Protein AF-A0A382JWU8-F1 (afdb_monomer_lite)

pLDDT: mean 76.87, std 14.62, range [47.72, 96.31]

Sequence (114 aa):
MNLMTRSVLLIAMMATCFAAPTTVRAQMWGESLNEAPLTPIPEGMTFEEYRDMNRRLSVGLALRIVPVPGIMHYYAGEPKTARRLWRRSLIGVAAIVAGAVMSDSDDNDFPKSD

Structure (mmCIF, N/CA/C/O backbone):
data_AF-A0A382JWU8-F1
#
_entry.id   AF-A0A382JWU8-F1
#
loop_
_atom_site.group_PDB
_atom_site.id
_atom_site.type_symbol
_atom_site.label_atom_id
_atom_site.label_alt_id
_atom_site.label_comp_id
_atom_site.label_asym_id
_atom_site.label_entity_id
_atom_site.label_seq_id
_atom_site.pdbx_PDB_ins_code
_atom_site.Cartn_x
_atom_site.Cartn_y
_atom_site.Cartn_z
_atom_site.occupancy
_atom_site.B_iso_or_equiv
_atom_site.auth_seq_id
_atom_site.auth_comp_id
_atom_site.auth_asym_id
_atom_site.auth_atom_id
_atom_site.pdbx_PDB_model_num
ATOM 1 N N . MET A 1 1 ? -12.558 12.914 -39.321 1.00 60.97 1 MET A N 1
ATOM 2 C CA . MET A 1 1 ? -12.232 13.668 -38.089 1.00 60.97 1 MET A CA 1
ATOM 3 C C . MET A 1 1 ? -10.715 13.746 -37.982 1.00 60.97 1 MET A C 1
ATOM 5 O O . MET A 1 1 ? -10.078 12.698 -37.985 1.00 60.97 1 MET A O 1
ATOM 9 N N . ASN A 1 2 ? -10.142 14.950 -38.012 1.00 82.31 2 ASN A N 1
ATOM 10 C CA . ASN A 1 2 ? -8.694 15.154 -38.146 1.00 82.31 2 ASN A CA 1
ATOM 11 C C . ASN A 1 2 ? -7.951 14.819 -36.842 1.00 82.31 2 ASN A C 1
ATOM 13 O O . ASN A 1 2 ? -8.544 14.809 -35.766 1.00 82.31 2 ASN A O 1
ATOM 17 N N . LEU A 1 3 ? -6.647 14.536 -36.931 1.00 78.56 3 LEU A N 1
ATOM 18 C CA . LEU A 1 3 ? -5.840 14.079 -35.791 1.00 78.56 3 LEU A CA 1
ATOM 19 C C . LEU A 1 3 ? -5.959 15.017 -34.577 1.00 78.56 3 LEU A C 1
ATOM 21 O O . LEU A 1 3 ? -6.174 14.557 -33.462 1.00 78.56 3 LEU A O 1
ATOM 25 N N . MET A 1 4 ? -5.953 16.330 -34.816 1.00 78.06 4 MET A N 1
ATOM 26 C CA . MET A 1 4 ? -6.127 17.346 -33.773 1.00 78.06 4 MET A CA 1
ATOM 27 C C . MET A 1 4 ? -7.491 17.274 -33.078 1.00 78.06 4 MET A C 1
ATOM 29 O O . MET A 1 4 ? -7.553 17.388 -31.858 1.00 78.06 4 MET A O 1
ATOM 33 N N . THR A 1 5 ? -8.584 17.030 -33.807 1.00 82.44 5 THR A N 1
ATOM 34 C CA . THR A 1 5 ? -9.913 16.935 -33.184 1.00 82.44 5 THR A CA 1
ATOM 35 C C . THR A 1 5 ? -10.084 15.648 -32.382 1.00 82.44 5 THR A C 1
ATOM 37 O O . THR A 1 5 ? -10.776 15.660 -31.370 1.00 82.44 5 THR A O 1
ATOM 40 N N . ARG A 1 6 ? -9.388 14.561 -32.747 1.00 78.94 6 ARG A N 1
ATOM 41 C CA . ARG A 1 6 ? -9.330 13.329 -31.937 1.00 78.94 6 ARG A CA 1
ATOM 42 C C . ARG A 1 6 ? -8.537 13.539 -30.645 1.00 78.94 6 ARG A C 1
ATOM 44 O O . ARG A 1 6 ? -8.986 13.098 -29.593 1.00 78.94 6 ARG A O 1
ATOM 51 N N . SER A 1 7 ? -7.408 14.248 -30.709 1.00 80.06 7 SER A N 1
ATOM 52 C CA . SER A 1 7 ? -6.586 14.561 -29.533 1.00 80.06 7 SER A CA 1
ATOM 53 C C . SER A 1 7 ? -7.313 15.472 -28.547 1.00 80.06 7 SER A C 1
ATOM 55 O O . SER A 1 7 ? -7.310 15.201 -27.352 1.00 80.06 7 SER A O 1
ATOM 57 N N . VAL A 1 8 ? -8.000 16.509 -29.036 1.00 85.56 8 VAL A N 1
ATOM 58 C CA . VAL A 1 8 ? -8.794 17.411 -28.186 1.00 85.56 8 VAL A CA 1
ATOM 59 C C . VAL A 1 8 ? -9.945 16.663 -27.512 1.00 85.56 8 VAL A C 1
ATOM 61 O O . VAL A 1 8 ? -10.180 16.853 -26.323 1.00 85.56 8 VAL A O 1
ATOM 64 N N . LEU A 1 9 ? -10.618 15.762 -28.233 1.00 83.81 9 LEU A N 1
ATOM 65 C CA . LEU A 1 9 ? -11.704 14.959 -27.671 1.00 83.81 9 LEU A CA 1
ATOM 66 C C . LEU A 1 9 ? -11.200 13.961 -26.613 1.00 83.81 9 LEU A C 1
ATOM 68 O O . LEU A 1 9 ? -11.835 13.804 -25.576 1.00 83.81 9 LEU A O 1
ATOM 72 N N . LEU A 1 10 ? -10.038 13.337 -26.837 1.00 82.94 10 LEU A N 1
ATOM 73 C CA . LEU A 1 10 ? -9.389 12.452 -25.861 1.00 82.94 10 LEU A CA 1
ATOM 74 C C . LEU A 1 10 ? -8.957 13.201 -24.599 1.00 82.94 10 LEU A C 1
ATOM 76 O O . LEU A 1 10 ? -9.182 12.714 -23.494 1.00 82.94 10 LEU A O 1
ATOM 80 N N . ILE A 1 11 ? -8.379 14.394 -24.749 1.00 84.00 11 ILE A N 1
ATOM 81 C CA . ILE A 1 11 ? -7.977 15.237 -23.616 1.00 84.00 11 ILE A CA 1
ATOM 82 C C . ILE A 1 11 ? -9.211 15.699 -22.834 1.00 84.00 11 ILE A C 1
ATOM 84 O O . ILE A 1 11 ? -9.219 15.613 -21.607 1.00 84.00 11 ILE A O 1
ATOM 88 N N . ALA A 1 12 ? -10.276 16.120 -23.523 1.00 81.94 12 ALA A N 1
ATOM 89 C CA . ALA A 1 12 ? -11.535 16.507 -22.891 1.00 81.94 12 ALA A CA 1
ATOM 90 C C . ALA A 1 12 ? -12.181 15.331 -22.137 1.00 81.94 12 ALA A C 1
ATOM 92 O O . ALA A 1 12 ? -12.597 15.489 -20.991 1.00 81.94 12 ALA A O 1
ATOM 93 N N . MET A 1 13 ? -12.187 14.135 -22.731 1.00 78.38 13 MET A N 1
ATOM 94 C CA . MET A 1 13 ? -12.699 12.917 -22.098 1.00 78.38 13 MET A CA 1
ATOM 95 C C . MET A 1 13 ? -11.867 12.522 -20.862 1.00 78.38 13 MET A C 1
ATOM 97 O O . MET A 1 13 ? -12.423 12.214 -19.807 1.00 78.38 13 MET A O 1
ATOM 101 N N . MET A 1 14 ? -10.536 12.611 -20.940 1.00 75.62 14 MET A N 1
ATOM 102 C CA . MET A 1 14 ? -9.640 12.356 -19.805 1.00 75.62 14 MET A CA 1
ATOM 103 C C . MET A 1 14 ? -9.850 13.373 -18.668 1.00 75.62 14 MET A C 1
ATOM 105 O O . MET A 1 14 ? -9.882 12.997 -17.496 1.00 75.62 14 MET A O 1
ATOM 109 N N . ALA A 1 15 ? -10.053 14.652 -19.002 1.00 77.88 15 ALA A N 1
ATOM 110 C CA . ALA A 1 15 ? -10.321 15.710 -18.030 1.00 77.88 15 ALA A CA 1
ATOM 111 C C . ALA A 1 15 ? -11.662 15.500 -17.304 1.00 77.88 15 ALA A C 1
ATOM 113 O O . ALA A 1 15 ? -11.736 15.675 -16.087 1.00 77.88 15 ALA A O 1
ATOM 114 N N . THR A 1 16 ? -12.702 15.037 -18.011 1.00 67.62 16 THR A N 1
ATOM 115 C CA . THR A 1 16 ? -13.994 14.706 -17.384 1.00 67.62 16 THR A CA 1
ATOM 116 C C . THR A 1 16 ? -13.908 13.529 -16.410 1.00 67.62 16 THR A C 1
ATOM 118 O O . THR A 1 16 ? -14.582 13.546 -15.382 1.00 67.62 16 THR A O 1
ATOM 121 N N . CYS A 1 17 ? -13.024 12.555 -16.652 1.00 63.31 17 CYS A N 1
ATOM 122 C CA . CYS A 1 17 ? -12.770 11.461 -15.706 1.00 63.31 17 CYS A CA 1
ATOM 123 C C . CYS A 1 17 ? -12.088 11.936 -14.411 1.00 63.31 17 CYS A C 1
ATOM 125 O O . CYS A 1 17 ? -12.298 11.340 -13.354 1.00 63.31 17 CYS A O 1
ATOM 127 N N . PHE A 1 18 ? -11.286 13.003 -14.475 1.00 62.12 18 PHE A N 1
ATOM 128 C CA . PHE A 1 18 ? -10.610 13.578 -13.307 1.00 62.12 18 PHE A CA 1
ATOM 129 C C . PHE A 1 18 ? -11.503 14.534 -12.503 1.00 62.12 18 PHE A C 1
ATOM 131 O O . PHE A 1 18 ? -11.350 14.629 -11.288 1.00 62.12 18 PHE A O 1
ATOM 138 N N . ALA A 1 19 ? -12.442 15.214 -13.168 1.00 65.56 19 ALA A N 1
ATOM 139 C CA . ALA A 1 19 ? -13.357 16.185 -12.561 1.00 65.56 19 ALA A CA 1
ATOM 140 C C . ALA A 1 19 ? -14.661 15.573 -12.010 1.00 65.56 19 ALA A C 1
ATOM 142 O O . ALA A 1 19 ? -15.473 16.289 -11.424 1.00 65.56 19 ALA A O 1
ATOM 143 N N . ALA A 1 20 ? -14.886 14.266 -12.191 1.00 58.88 20 ALA A N 1
ATOM 144 C CA . ALA A 1 20 ? -16.065 13.598 -11.652 1.00 58.88 20 ALA A CA 1
ATOM 145 C C . ALA A 1 20 ? -16.085 13.682 -10.108 1.00 58.88 20 ALA A C 1
ATOM 147 O O . ALA A 1 20 ? -15.082 13.340 -9.467 1.00 58.88 20 ALA A O 1
ATOM 148 N N . PRO A 1 21 ? -17.207 14.104 -9.491 1.00 60.19 21 PRO A N 1
ATOM 149 C CA . PRO A 1 21 ? -17.310 14.231 -8.044 1.00 60.19 21 PRO A CA 1
ATOM 150 C C . PRO A 1 21 ? -17.044 12.887 -7.356 1.00 60.19 21 PRO A C 1
ATOM 152 O O . PRO A 1 21 ? -17.468 11.821 -7.815 1.00 60.19 21 PRO A O 1
ATOM 155 N N . THR A 1 22 ? -16.326 12.946 -6.235 1.00 55.72 22 THR A N 1
ATOM 156 C CA . THR A 1 22 ? -15.860 11.788 -5.452 1.00 55.72 22 THR A CA 1
ATOM 157 C C . THR A 1 22 ? -16.985 10.829 -5.059 1.00 55.72 22 THR A C 1
ATOM 159 O O . THR A 1 22 ? -16.752 9.627 -4.961 1.00 55.72 22 THR A O 1
ATOM 162 N N . THR A 1 23 ? -18.212 11.330 -4.915 1.00 53.69 23 THR A N 1
ATOM 163 C CA . THR A 1 23 ? -19.419 10.560 -4.580 1.00 53.69 23 THR A CA 1
ATOM 164 C C . THR A 1 23 ? -19.841 9.581 -5.682 1.00 53.69 23 THR A C 1
ATOM 166 O O . THR A 1 23 ? -20.187 8.440 -5.388 1.00 53.69 23 THR A O 1
ATOM 169 N N . VAL A 1 24 ? -19.718 9.958 -6.960 1.00 51.97 24 VAL A N 1
ATOM 170 C CA . VAL A 1 24 ? -20.040 9.074 -8.100 1.00 51.97 24 VAL A CA 1
ATOM 171 C C . VAL A 1 24 ? -18.962 7.998 -8.277 1.00 51.97 24 VAL A C 1
ATOM 173 O O . VAL A 1 24 ? -19.269 6.850 -8.597 1.00 51.97 24 VAL A O 1
ATOM 176 N N . ARG A 1 25 ? -17.697 8.329 -7.973 1.00 48.84 25 ARG A N 1
ATOM 177 C CA . ARG A 1 25 ? -16.603 7.345 -7.900 1.00 48.84 25 ARG A CA 1
ATOM 178 C C . ARG A 1 25 ? -16.761 6.390 -6.716 1.00 48.84 25 ARG A C 1
ATOM 180 O O . ARG A 1 25 ? -16.342 5.251 -6.837 1.00 48.84 25 ARG A O 1
ATOM 187 N N . ALA A 1 26 ? -17.363 6.814 -5.607 1.00 50.22 26 ALA A N 1
ATOM 188 C CA . ALA A 1 26 ? -17.625 5.947 -4.458 1.00 50.22 26 ALA A CA 1
ATOM 189 C C . ALA A 1 26 ? -18.781 4.960 -4.713 1.00 50.22 26 ALA A C 1
ATOM 191 O O . ALA A 1 26 ? -18.706 3.815 -4.283 1.00 50.22 26 ALA A O 1
ATOM 192 N N . GLN A 1 27 ? -19.815 5.357 -5.467 1.00 48.88 27 GLN A N 1
ATOM 193 C CA . GLN A 1 27 ? -20.959 4.488 -5.789 1.00 48.88 27 GLN A CA 1
ATOM 194 C C . GLN A 1 27 ? -20.676 3.422 -6.861 1.00 48.88 27 GLN A C 1
ATOM 196 O O . GLN A 1 27 ? -21.349 2.395 -6.881 1.00 48.88 27 GLN A O 1
ATOM 201 N N . MET A 1 28 ? -19.696 3.629 -7.749 1.00 47.72 28 MET A N 1
ATOM 202 C CA . MET A 1 28 ? -19.349 2.649 -8.793 1.00 47.72 28 MET A CA 1
ATOM 203 C C . MET A 1 28 ? -18.564 1.429 -8.282 1.00 47.72 28 MET A C 1
ATOM 205 O O . MET A 1 28 ? -18.494 0.413 -8.972 1.00 47.72 28 MET A O 1
ATOM 209 N N . TRP A 1 29 ? -17.973 1.518 -7.091 1.00 49.81 29 TRP A N 1
ATOM 210 C CA . TRP A 1 29 ? -17.162 0.469 -6.477 1.00 49.81 29 TRP A CA 1
ATOM 211 C C . TRP A 1 29 ? -17.900 0.043 -5.218 1.00 49.81 29 TRP A C 1
ATOM 213 O O . TRP A 1 29 ? -17.676 0.594 -4.147 1.00 49.81 29 TRP A O 1
ATOM 223 N N . GLY A 1 30 ? -18.869 -0.854 -5.397 1.00 48.75 30 GLY A N 1
ATOM 224 C CA . GLY A 1 30 ? -19.821 -1.279 -4.378 1.00 48.75 30 GLY A CA 1
ATOM 225 C C . GLY A 1 30 ? -19.185 -1.894 -3.136 1.00 48.75 30 GLY A C 1
ATOM 226 O O . GLY A 1 30 ? -19.261 -3.097 -2.930 1.00 48.75 30 GLY A O 1
ATOM 227 N N . GLU A 1 31 ? -18.667 -1.065 -2.241 1.00 54.56 31 GLU A N 1
ATOM 228 C CA . GLU A 1 31 ? -18.646 -1.393 -0.827 1.00 54.56 31 GLU A CA 1
ATOM 229 C C . GLU A 1 31 ? -19.965 -0.862 -0.251 1.00 54.56 31 GLU A C 1
ATOM 231 O O . GLU A 1 31 ? -20.007 0.166 0.416 1.00 54.56 31 GLU A O 1
ATOM 236 N N . SER A 1 32 ? -21.085 -1.553 -0.506 1.00 50.62 32 SER A N 1
ATOM 237 C CA . SER A 1 32 ? -22.373 -1.245 0.150 1.00 50.62 32 SER A CA 1
ATOM 238 C C . SER A 1 32 ? -22.321 -1.409 1.683 1.00 50.62 32 SER A C 1
ATOM 240 O O . SER A 1 32 ? -23.330 -1.252 2.362 1.00 50.62 32 SER A O 1
ATOM 242 N N . LEU A 1 33 ? -21.148 -1.753 2.220 1.00 52.19 33 LEU A N 1
ATOM 243 C CA . LEU A 1 33 ? -20.789 -1.838 3.631 1.00 52.19 33 LEU A CA 1
ATOM 244 C C . LEU A 1 33 ? -20.114 -0.568 4.146 1.00 52.19 33 LEU A C 1
ATOM 246 O O . LEU A 1 33 ? -19.510 -0.575 5.216 1.00 52.19 33 LEU A O 1
ATOM 250 N N . ASN A 1 34 ? -20.164 0.517 3.381 1.00 52.19 34 ASN A N 1
ATOM 251 C CA . ASN A 1 34 ? -19.370 1.667 3.700 1.00 52.19 34 ASN A CA 1
ATOM 252 C C . ASN A 1 34 ? -20.153 2.977 3.628 1.00 52.19 34 ASN A C 1
ATOM 254 O O . ASN A 1 34 ? -20.298 3.551 2.555 1.00 52.19 34 ASN A O 1
ATOM 258 N N . GLU A 1 35 ? -20.633 3.423 4.791 1.00 54.00 35 GLU A N 1
ATOM 259 C CA . GLU A 1 35 ? -20.240 4.663 5.493 1.00 54.00 35 GLU A CA 1
ATOM 260 C C . GLU A 1 35 ? -21.161 4.828 6.720 1.00 54.00 35 GLU A C 1
ATOM 262 O O . GLU A 1 35 ? -22.179 5.505 6.645 1.00 54.00 35 GLU A O 1
ATOM 267 N N . ALA A 1 36 ? -20.825 4.194 7.851 1.00 48.31 36 ALA A N 1
ATOM 268 C CA . ALA A 1 36 ? -21.179 4.687 9.189 1.00 48.31 36 ALA A CA 1
ATOM 269 C C . ALA A 1 36 ? -20.426 3.892 10.273 1.00 48.31 36 ALA A C 1
ATOM 271 O O . ALA A 1 36 ? -20.772 2.739 10.530 1.00 48.31 36 ALA A O 1
ATOM 272 N N . PRO A 1 37 ? -19.449 4.483 10.982 1.00 60.59 37 PRO A N 1
ATOM 273 C CA . PRO A 1 37 ? -19.155 4.034 12.330 1.00 60.59 37 PRO A CA 1
ATOM 274 C C . PRO A 1 37 ? -20.252 4.598 13.242 1.00 60.59 37 PRO A C 1
ATOM 276 O O . PRO A 1 37 ? -20.213 5.770 13.602 1.00 60.59 37 PRO A O 1
ATOM 279 N N . LEU A 1 38 ? -21.257 3.792 13.589 1.00 52.47 38 LEU A N 1
ATOM 280 C CA . LEU A 1 38 ? -22.230 4.147 14.637 1.00 52.47 38 LEU A CA 1
ATOM 281 C C . LEU A 1 38 ? -22.460 3.032 15.659 1.00 52.47 38 LEU A C 1
ATOM 283 O O . LEU A 1 38 ? -23.243 3.220 16.587 1.00 52.47 38 LEU A O 1
ATOM 287 N N . THR A 1 39 ? -21.786 1.887 15.544 1.00 56.41 39 THR A N 1
ATOM 288 C CA . THR A 1 39 ? -21.793 0.919 16.639 1.00 56.41 39 THR A CA 1
ATOM 289 C C . THR A 1 39 ? -20.727 1.334 17.649 1.00 56.41 39 THR A C 1
ATOM 291 O O . THR A 1 39 ? -19.551 1.397 17.281 1.00 56.41 39 THR A O 1
ATOM 294 N N . PRO A 1 40 ? -21.091 1.666 18.899 1.00 68.81 40 PRO A N 1
ATOM 295 C CA . PRO A 1 40 ? -20.100 1.808 19.955 1.00 68.81 40 PRO A CA 1
ATOM 296 C C . PRO A 1 40 ? -19.259 0.531 20.033 1.00 68.81 40 PRO A C 1
ATOM 298 O O . PRO A 1 40 ? -19.731 -0.553 19.680 1.00 68.81 40 PRO A O 1
ATOM 301 N N . ILE A 1 41 ? -18.003 0.674 20.462 1.00 72.75 41 ILE A N 1
ATOM 302 C CA . ILE A 1 41 ? -17.100 -0.465 20.657 1.00 72.75 41 ILE A CA 1
ATOM 303 C C . ILE A 1 41 ? -17.835 -1.475 21.555 1.00 72.75 41 ILE A C 1
ATOM 305 O O . ILE A 1 41 ? -18.235 -1.088 22.657 1.00 72.75 41 ILE A O 1
ATOM 309 N N . PRO A 1 42 ? -18.064 -2.722 21.102 1.00 79.56 42 PRO A N 1
ATOM 310 C CA . PRO A 1 42 ? -18.768 -3.716 21.900 1.00 79.56 42 PRO A CA 1
ATOM 311 C C . PRO A 1 42 ? -18.084 -3.920 23.253 1.00 79.56 42 PRO A C 1
ATOM 313 O O . PRO A 1 42 ? 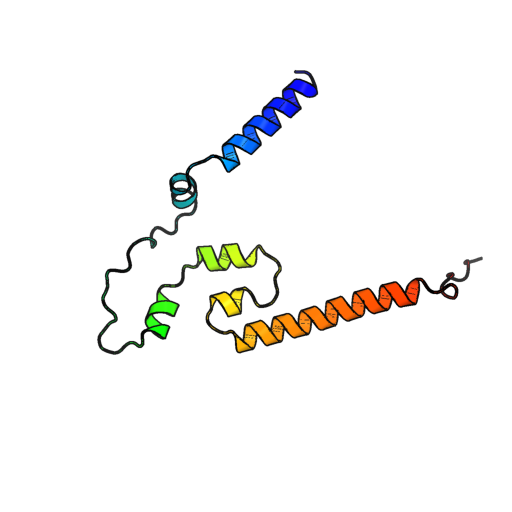-16.853 -3.943 23.330 1.00 79.56 42 PRO A O 1
ATOM 316 N N . GLU A 1 43 ? -18.875 -4.104 24.311 1.00 79.56 43 GLU A N 1
ATOM 317 C CA . GLU A 1 43 ? -18.366 -4.433 25.644 1.00 79.56 43 GLU A CA 1
ATOM 318 C C . GLU A 1 43 ? -17.642 -5.789 25.582 1.00 79.56 43 GLU A C 1
ATOM 320 O O . GLU A 1 43 ? -18.266 -6.846 25.555 1.00 79.56 43 GLU A O 1
ATOM 325 N N . GLY A 1 44 ? -16.311 -5.757 25.467 1.00 82.44 44 GLY A N 1
ATOM 326 C CA . GLY A 1 44 ? -15.467 -6.949 25.329 1.00 82.44 44 GLY A CA 1
ATOM 327 C C . GLY A 1 44 ? -14.483 -6.932 24.156 1.00 82.44 44 GLY A C 1
ATOM 328 O O . GLY A 1 44 ? -13.669 -7.845 24.063 1.00 82.44 44 GLY A O 1
ATOM 329 N N . MET A 1 45 ? -14.517 -5.918 23.286 1.00 82.31 45 MET A N 1
ATOM 330 C CA . MET A 1 45 ? -13.576 -5.781 22.167 1.00 82.31 45 MET A CA 1
ATOM 331 C C . MET A 1 45 ? -12.617 -4.610 22.386 1.00 82.31 45 MET A C 1
ATOM 333 O O . MET A 1 45 ? -13.019 -3.539 22.844 1.00 82.31 45 MET A O 1
ATOM 337 N N . THR A 1 46 ? -11.341 -4.785 22.039 1.00 86.75 46 THR A N 1
ATOM 338 C CA . THR A 1 46 ? -10.387 -3.671 22.069 1.00 86.75 46 THR A CA 1
ATOM 339 C C . THR A 1 46 ? -10.611 -2.726 20.888 1.00 86.75 46 THR A C 1
ATOM 341 O O . THR A 1 46 ? -11.116 -3.108 19.831 1.00 86.75 46 THR A O 1
ATOM 344 N N . PHE A 1 47 ? -10.201 -1.465 21.036 1.00 84.19 47 PHE A N 1
ATOM 345 C CA . PHE A 1 47 ? -10.324 -0.485 19.955 1.00 84.19 47 PHE A CA 1
ATOM 346 C C . PHE A 1 47 ? -9.578 -0.910 18.680 1.00 84.19 47 PHE A C 1
ATOM 348 O O . PHE A 1 47 ? -10.076 -0.691 17.580 1.00 84.19 47 PHE A O 1
ATOM 355 N N . GLU A 1 48 ? -8.405 -1.537 18.812 1.00 82.31 48 GLU A N 1
ATOM 356 C CA . GLU A 1 48 ? -7.626 -1.981 17.651 1.00 82.31 48 GLU A CA 1
ATOM 357 C C . GLU A 1 48 ? -8.303 -3.129 16.903 1.00 82.31 48 GLU A C 1
ATOM 359 O O . GLU A 1 48 ? -8.358 -3.085 15.678 1.00 82.31 48 GLU A O 1
ATOM 364 N N . GLU A 1 49 ? -8.883 -4.100 17.611 1.00 81.06 49 GLU A N 1
ATOM 365 C CA . GLU A 1 49 ? -9.662 -5.184 16.994 1.00 81.06 49 GLU A CA 1
ATOM 366 C C . GLU A 1 49 ? -10.894 -4.638 16.272 1.00 81.06 49 GLU A C 1
ATOM 368 O O . GLU A 1 49 ? -11.150 -4.991 15.123 1.00 81.06 49 GLU A O 1
ATOM 373 N N . TYR A 1 50 ? -11.608 -3.700 16.897 1.00 81.12 50 TYR A N 1
ATOM 374 C CA . TYR A 1 50 ? -12.747 -3.035 16.267 1.00 81.12 50 TYR A CA 1
ATOM 375 C C . TYR A 1 50 ? -12.333 -2.286 14.992 1.00 81.12 50 TYR A C 1
ATOM 377 O O . TYR A 1 50 ? -13.031 -2.305 13.977 1.00 81.12 50 TYR A O 1
ATOM 385 N N . ARG A 1 51 ? -11.175 -1.621 15.016 1.00 79.12 51 ARG A N 1
ATOM 386 C CA . ARG A 1 51 ? -10.635 -0.857 13.884 1.00 79.12 51 ARG A CA 1
ATOM 387 C C . ARG A 1 51 ? -10.125 -1.768 12.763 1.00 79.12 51 ARG A C 1
ATOM 389 O O . ARG A 1 51 ? -10.230 -1.395 11.595 1.00 79.12 51 ARG A O 1
ATOM 396 N N . ASP A 1 52 ? -9.601 -2.940 13.108 1.00 82.44 52 ASP A N 1
ATOM 397 C CA . ASP A 1 52 ? -9.185 -3.981 12.166 1.00 82.44 52 ASP A CA 1
ATOM 398 C C . ASP A 1 52 ? -10.391 -4.627 11.468 1.00 82.44 52 ASP A C 1
ATOM 400 O O . ASP A 1 52 ? -10.417 -4.718 10.241 1.00 82.44 52 ASP A O 1
ATOM 404 N N . MET A 1 53 ? -11.445 -4.947 12.225 1.00 78.12 53 MET A N 1
ATOM 405 C CA . MET A 1 53 ? -12.700 -5.498 11.698 1.00 78.12 53 MET A CA 1
ATOM 406 C C . MET A 1 53 ? -13.457 -4.531 10.780 1.00 78.12 53 MET A C 1
ATOM 408 O O . MET A 1 53 ? -14.148 -4.964 9.863 1.00 78.12 53 MET A O 1
ATOM 412 N N . ASN A 1 54 ? -13.306 -3.222 10.993 1.00 76.31 54 ASN A N 1
ATOM 413 C CA . ASN A 1 54 ? -13.926 -2.183 10.164 1.00 76.31 54 ASN A CA 1
ATOM 414 C C . ASN A 1 54 ? -13.068 -1.754 8.962 1.00 76.31 54 ASN A C 1
ATOM 416 O O . ASN A 1 54 ? -13.329 -0.726 8.327 1.00 76.31 54 ASN A O 1
ATOM 420 N N . ARG A 1 55 ? -12.011 -2.503 8.639 1.00 78.88 55 ARG A N 1
ATOM 421 C CA . ARG A 1 55 ? -11.129 -2.178 7.525 1.00 78.88 55 ARG A CA 1
ATOM 422 C C . ARG A 1 55 ? -11.735 -2.624 6.185 1.00 78.88 55 ARG A C 1
ATOM 424 O O . ARG A 1 55 ? -12.095 -3.780 6.005 1.00 78.88 55 ARG A O 1
ATOM 431 N N . ARG A 1 56 ? -11.821 -1.700 5.219 1.00 76.56 56 ARG A N 1
ATOM 432 C CA . ARG A 1 56 ? -12.464 -1.920 3.907 1.00 76.56 56 ARG A CA 1
ATOM 433 C C . ARG A 1 56 ? -11.628 -2.839 3.009 1.00 76.56 56 ARG A C 1
ATOM 435 O O . ARG A 1 56 ? -10.448 -2.567 2.758 1.00 76.56 56 ARG A O 1
ATOM 442 N N . LEU A 1 57 ? -12.248 -3.871 2.437 1.00 76.88 57 LEU A N 1
ATOM 443 C CA . LEU A 1 57 ? -11.558 -4.792 1.533 1.00 76.88 57 LEU A CA 1
ATOM 444 C C . LEU A 1 57 ? -11.205 -4.101 0.210 1.00 76.88 57 LEU A C 1
ATOM 446 O O . LEU A 1 57 ? -10.094 -4.292 -0.283 1.00 76.88 57 LEU A O 1
ATOM 450 N N . SER A 1 58 ? -12.087 -3.250 -0.332 1.00 76.81 58 SER A N 1
ATOM 451 C CA . SER A 1 58 ? -11.790 -2.449 -1.535 1.00 76.81 58 SER A CA 1
ATOM 452 C C . SER A 1 58 ? -10.550 -1.586 -1.391 1.00 76.81 58 SER A C 1
ATOM 454 O O . SER A 1 58 ? -9.772 -1.490 -2.333 1.00 76.81 58 SER A O 1
ATOM 456 N N . VAL A 1 59 ? -10.330 -0.973 -0.228 1.00 80.00 59 VAL A N 1
ATOM 457 C CA . VAL A 1 59 ? -9.135 -0.154 0.008 1.00 80.00 59 VAL A CA 1
ATOM 458 C C . VAL A 1 59 ? -7.895 -1.041 0.037 1.00 80.00 59 VAL A C 1
ATOM 460 O O . VAL A 1 59 ? -6.894 -0.695 -0.583 1.00 80.00 59 VAL A O 1
ATOM 463 N N . GLY A 1 60 ? -7.966 -2.217 0.666 1.00 81.81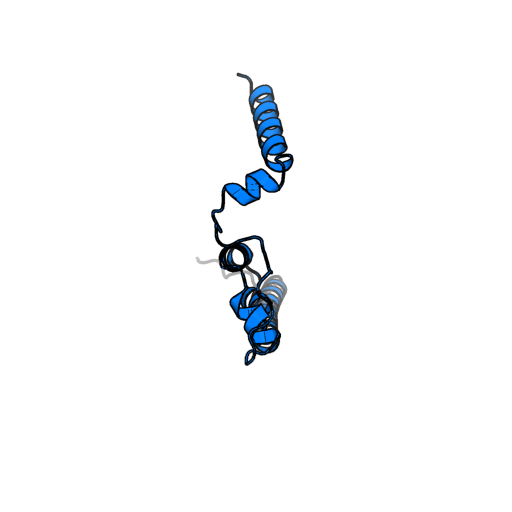 60 GLY A N 1
ATOM 464 C CA . GLY A 1 60 ? -6.894 -3.208 0.583 1.00 81.81 60 GLY A CA 1
ATOM 465 C C . GLY A 1 60 ? -6.609 -3.638 -0.864 1.00 81.81 60 GLY A C 1
ATOM 466 O O . GLY A 1 60 ? -5.46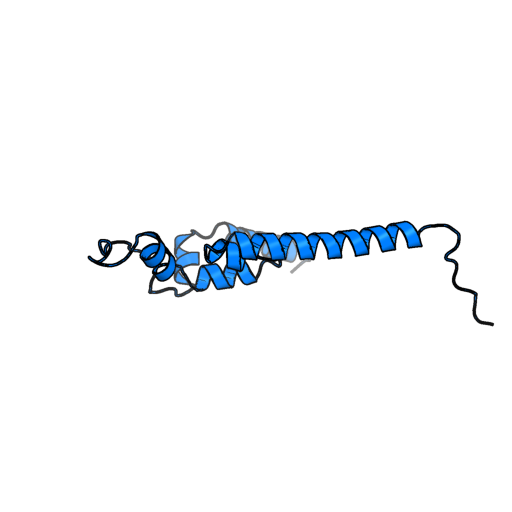8 -3.617 -1.316 1.00 81.81 60 GLY A O 1
ATOM 467 N N . LEU A 1 61 ? -7.643 -3.965 -1.637 1.00 81.81 61 LEU A N 1
ATOM 468 C CA . LEU A 1 61 ? -7.511 -4.342 -3.048 1.00 81.81 61 LEU A CA 1
ATOM 469 C C . LEU A 1 61 ? -6.963 -3.196 -3.910 1.00 81.81 61 LEU A C 1
ATOM 471 O O . LEU A 1 61 ? -6.113 -3.435 -4.763 1.00 81.81 61 LEU A O 1
ATOM 475 N N . ALA A 1 62 ? -7.384 -1.958 -3.660 1.00 82.88 62 ALA A N 1
ATOM 476 C CA . ALA A 1 62 ? -6.870 -0.775 -4.339 1.00 82.88 62 ALA A CA 1
ATOM 477 C C . ALA A 1 62 ? -5.389 -0.539 -4.009 1.00 82.88 62 ALA A C 1
ATOM 479 O O . ALA A 1 62 ? -4.591 -0.267 -4.904 1.00 82.88 62 ALA A O 1
ATOM 480 N N . LEU A 1 63 ? -4.990 -0.706 -2.744 1.00 83.06 63 LEU A N 1
ATOM 481 C CA . LEU A 1 63 ? -3.592 -0.596 -2.320 1.00 83.06 63 LEU A CA 1
ATOM 482 C C . LEU A 1 63 ? -2.712 -1.694 -2.923 1.00 83.06 63 LEU A C 1
ATOM 484 O O . LEU A 1 63 ? -1.545 -1.439 -3.204 1.00 83.06 63 LEU A O 1
ATOM 488 N N . ARG A 1 64 ? -3.263 -2.886 -3.185 1.00 80.62 64 ARG A N 1
ATOM 489 C CA . ARG A 1 64 ? -2.551 -3.976 -3.872 1.00 80.62 64 ARG A CA 1
ATOM 490 C C . ARG A 1 64 ? -2.163 -3.629 -5.314 1.00 80.62 64 ARG A C 1
ATOM 492 O O . ARG A 1 64 ? -1.202 -4.201 -5.820 1.00 80.62 64 ARG A O 1
ATOM 499 N N . ILE A 1 65 ? -2.881 -2.718 -5.976 1.00 84.62 65 ILE A N 1
ATOM 500 C CA . ILE A 1 65 ? -2.555 -2.280 -7.345 1.00 84.62 65 ILE A CA 1
ATOM 501 C C . ILE A 1 65 ? -1.214 -1.540 -7.365 1.00 84.62 65 ILE A C 1
ATOM 503 O O . ILE A 1 65 ? -0.462 -1.636 -8.333 1.00 84.62 65 ILE A O 1
ATOM 507 N N . VAL A 1 66 ? -0.895 -0.820 -6.289 1.00 82.69 66 VAL A N 1
ATOM 508 C CA . VAL A 1 66 ? 0.378 -0.122 -6.150 1.00 82.69 66 VAL A CA 1
ATOM 509 C C . VAL A 1 66 ? 1.444 -1.147 -5.745 1.00 82.69 66 VAL A C 1
ATOM 511 O O . VAL A 1 66 ? 1.336 -1.735 -4.667 1.00 82.69 66 VAL A O 1
ATOM 514 N N . PRO A 1 67 ? 2.505 -1.364 -6.546 1.00 80.12 67 PRO A N 1
ATOM 515 C CA . PRO A 1 67 ? 3.508 -2.395 -6.285 1.00 80.12 67 PRO A CA 1
ATOM 516 C C . PRO A 1 67 ? 4.512 -1.954 -5.204 1.00 80.12 67 PRO A C 1
ATOM 518 O O . PRO A 1 67 ? 5.722 -2.046 -5.388 1.00 80.12 67 PRO A O 1
ATOM 521 N N . VAL A 1 68 ? 4.022 -1.446 -4.069 1.00 87.69 68 VAL A N 1
ATOM 522 C CA . VAL A 1 68 ? 4.841 -1.067 -2.914 1.00 87.69 68 VAL A CA 1
ATOM 523 C C . VAL A 1 68 ? 4.895 -2.246 -1.937 1.00 87.69 68 VAL A C 1
ATOM 525 O O . VAL A 1 68 ? 3.883 -2.610 -1.328 1.00 87.69 68 VAL A O 1
ATOM 528 N N . PRO A 1 69 ? 6.075 -2.851 -1.735 1.00 89.50 69 PRO A N 1
ATOM 529 C CA . PRO A 1 69 ? 6.234 -3.991 -0.844 1.00 89.50 69 PRO A CA 1
ATOM 530 C C . PRO A 1 69 ? 5.826 -3.648 0.589 1.00 89.50 69 PRO A C 1
ATOM 532 O O . PRO A 1 69 ? 6.257 -2.643 1.153 1.00 89.50 69 PRO A O 1
ATOM 535 N N . GLY A 1 70 ? 5.001 -4.502 1.194 1.00 88.62 70 GLY A N 1
ATOM 536 C CA . GLY A 1 70 ? 4.537 -4.322 2.570 1.00 88.62 70 GLY A CA 1
ATOM 537 C C . GLY A 1 70 ? 3.381 -3.331 2.753 1.00 88.62 70 GLY A C 1
ATOM 538 O O . GLY A 1 70 ? 2.912 -3.197 3.881 1.00 88.62 70 GLY A O 1
ATOM 539 N N . ILE A 1 71 ? 2.869 -2.686 1.695 1.00 88.62 71 ILE A N 1
ATOM 540 C CA . ILE A 1 71 ? 1.762 -1.713 1.803 1.00 88.62 71 ILE A CA 1
ATOM 541 C C . ILE A 1 71 ? 0.494 -2.326 2.412 1.00 88.62 71 ILE A C 1
ATOM 543 O O . ILE A 1 71 ? -0.148 -1.711 3.258 1.00 88.62 71 ILE A O 1
ATOM 547 N N . MET A 1 72 ? 0.202 -3.583 2.074 1.00 89.19 72 MET A N 1
ATOM 548 C CA . MET A 1 72 ? -0.922 -4.330 2.640 1.00 89.19 72 MET A CA 1
ATOM 549 C C . MET A 1 72 ? -0.754 -4.610 4.130 1.00 89.19 72 MET A C 1
ATOM 551 O O . MET A 1 72 ? -1.730 -4.554 4.860 1.00 89.19 72 MET A O 1
ATOM 555 N N . HIS A 1 73 ? 0.471 -4.851 4.599 1.00 90.69 73 HIS A N 1
ATOM 556 C CA . HIS A 1 73 ? 0.742 -5.054 6.023 1.00 90.69 73 HIS A CA 1
ATOM 557 C C . HIS A 1 73 ? 0.681 -3.736 6.803 1.00 90.69 73 HIS A C 1
ATOM 559 O O . HIS A 1 73 ? 0.241 -3.724 7.945 1.00 90.69 73 HIS A O 1
ATOM 565 N N . TYR A 1 74 ? 1.063 -2.607 6.194 1.00 89.44 74 TYR A N 1
ATOM 566 C CA . TYR A 1 74 ? 0.793 -1.295 6.788 1.00 89.44 74 TYR A CA 1
ATOM 567 C C . TYR A 1 74 ? -0.701 -1.028 6.876 1.00 89.44 74 TYR A C 1
ATOM 569 O O . TYR A 1 74 ? -1.167 -0.573 7.920 1.00 89.44 74 TYR A O 1
ATOM 577 N N . TYR A 1 75 ? -1.438 -1.353 5.809 1.00 87.44 75 TYR A N 1
ATOM 578 C CA . TYR A 1 75 ? -2.885 -1.261 5.829 1.00 87.44 75 TYR A CA 1
ATOM 579 C C . TYR A 1 75 ? -3.435 -2.136 6.939 1.00 87.44 75 TYR A C 1
ATOM 581 O O . TYR A 1 75 ? -4.140 -1.573 7.747 1.00 87.44 75 TYR A O 1
ATOM 589 N N . ALA A 1 76 ? -3.004 -3.399 7.058 1.00 88.00 76 ALA A N 1
ATOM 590 C CA . ALA A 1 76 ? -3.408 -4.387 8.061 1.00 88.00 76 ALA A CA 1
ATOM 591 C C . ALA A 1 76 ? -3.061 -4.034 9.530 1.00 88.00 76 ALA A C 1
ATOM 593 O O . ALA A 1 76 ? -3.446 -4.752 10.441 1.00 88.00 76 ALA A O 1
ATOM 594 N N . GLY A 1 77 ? -2.339 -2.941 9.805 1.00 87.75 77 GLY A N 1
ATOM 595 C CA . GLY A 1 77 ? -1.884 -2.637 11.170 1.00 87.75 77 GLY A CA 1
ATOM 596 C C . GLY A 1 77 ? -0.691 -3.484 11.634 1.00 87.75 77 GLY A C 1
ATOM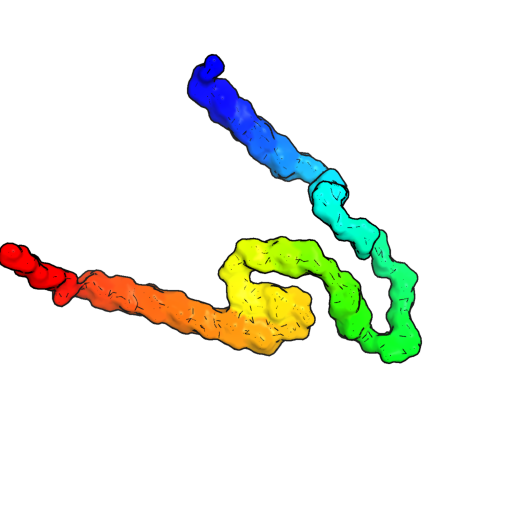 597 O O . GLY A 1 77 ? -0.386 -3.524 12.822 1.00 87.75 77 GLY A O 1
ATOM 598 N N . GLU A 1 78 ? 0.045 -4.100 10.705 1.00 90.12 78 GLU A N 1
ATOM 599 C CA . GLU A 1 78 ? 1.234 -4.925 10.946 1.00 90.12 78 GLU A CA 1
ATOM 600 C C . GLU A 1 78 ? 2.541 -4.227 10.492 1.00 90.12 78 GLU A C 1
ATOM 602 O O . GLU A 1 78 ? 3.250 -4.692 9.584 1.00 90.12 78 GLU A O 1
ATOM 607 N N . PRO A 1 79 ? 2.951 -3.109 11.122 1.00 91.25 79 PRO A N 1
ATOM 608 C CA . PRO A 1 79 ? 4.072 -2.299 10.643 1.00 91.25 79 PRO A CA 1
ATOM 609 C C . PRO A 1 79 ? 5.421 -3.029 10.705 1.00 91.25 79 PRO A C 1
ATOM 611 O O . PRO A 1 79 ? 6.327 -2.728 9.926 1.00 91.25 79 PRO A O 1
ATOM 614 N N . LYS A 1 80 ? 5.584 -3.999 11.618 1.00 94.56 80 LYS A N 1
ATOM 615 C CA . LYS A 1 80 ? 6.819 -4.794 11.743 1.00 94.56 80 LYS A CA 1
ATOM 616 C C . LYS A 1 80 ? 7.048 -5.656 10.498 1.00 94.56 80 LYS A C 1
ATOM 618 O O . LYS A 1 80 ? 8.146 -5.640 9.935 1.00 94.56 80 LYS A O 1
ATOM 623 N N . THR A 1 81 ? 6.012 -6.367 10.055 1.00 94.50 81 THR A N 1
ATOM 624 C CA . THR A 1 81 ? 6.039 -7.206 8.848 1.00 94.50 81 THR A CA 1
ATOM 625 C C . THR A 1 81 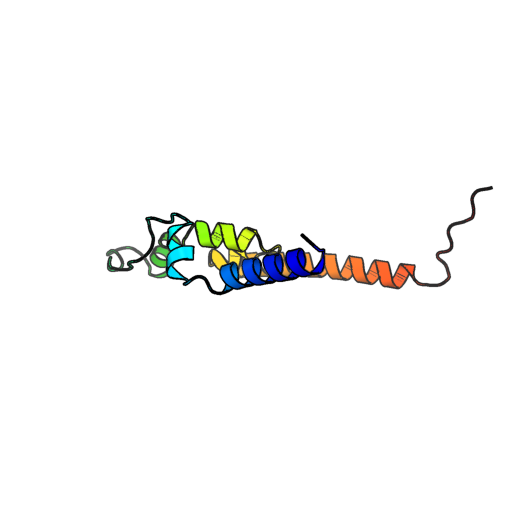? 6.203 -6.342 7.604 1.00 94.50 81 THR A C 1
ATOM 627 O O . THR A 1 81 ? 7.086 -6.603 6.784 1.00 94.50 81 THR A O 1
ATOM 630 N N . ALA A 1 82 ? 5.446 -5.243 7.528 1.00 93.56 82 ALA A N 1
ATOM 631 C CA . ALA A 1 82 ? 5.533 -4.274 6.442 1.00 93.56 82 ALA A CA 1
ATOM 632 C C . ALA A 1 82 ? 6.962 -3.744 6.246 1.00 93.56 82 ALA A C 1
ATOM 634 O O . ALA A 1 82 ? 7.513 -3.777 5.146 1.00 93.56 82 ALA A O 1
ATOM 635 N N . ARG A 1 83 ? 7.614 -3.329 7.338 1.00 94.62 83 ARG A N 1
ATOM 636 C CA . ARG A 1 83 ? 8.979 -2.792 7.310 1.00 94.62 83 ARG A CA 1
ATOM 637 C C . ARG A 1 83 ? 10.021 -3.841 6.939 1.00 94.62 83 ARG A C 1
ATOM 639 O O . ARG A 1 83 ? 10.998 -3.513 6.269 1.00 94.62 83 ARG A O 1
ATOM 646 N N . ARG A 1 84 ? 9.829 -5.099 7.348 1.00 96.00 84 ARG A N 1
ATOM 647 C CA . ARG A 1 84 ? 10.704 -6.211 6.950 1.00 96.00 84 ARG A CA 1
ATOM 648 C C . ARG A 1 84 ? 10.637 -6.450 5.440 1.00 96.00 84 ARG A C 1
ATOM 650 O O . ARG A 1 84 ? 11.686 -6.598 4.819 1.00 96.00 84 ARG A O 1
ATOM 657 N N . LEU A 1 85 ? 9.435 -6.463 4.864 1.00 94.81 85 LEU A N 1
ATOM 658 C CA . LEU A 1 85 ? 9.227 -6.602 3.418 1.00 94.81 85 LEU A CA 1
ATOM 659 C C . LEU A 1 85 ? 9.867 -5.445 2.653 1.00 94.81 85 LEU A C 1
ATOM 661 O O . LEU A 1 85 ? 10.664 -5.679 1.752 1.00 94.81 85 LEU A O 1
ATOM 665 N N . TRP A 1 86 ? 9.605 -4.213 3.084 1.00 93.06 86 TRP A N 1
ATOM 666 C CA . TRP A 1 86 ? 10.158 -3.019 2.453 1.00 93.06 86 TRP A CA 1
ATOM 667 C C . TRP A 1 86 ? 11.696 -3.014 2.439 1.00 93.06 86 TRP A C 1
ATOM 669 O O . TRP A 1 86 ? 12.311 -2.781 1.401 1.00 93.06 86 TRP A O 1
ATOM 679 N N . ARG A 1 87 ? 12.334 -3.376 3.563 1.00 94.88 87 ARG A N 1
ATOM 680 C CA . ARG A 1 87 ? 13.800 -3.518 3.652 1.00 94.88 87 ARG A CA 1
ATOM 681 C C . ARG A 1 87 ? 14.350 -4.585 2.705 1.00 94.88 87 ARG A C 1
ATOM 683 O O . ARG A 1 87 ? 15.365 -4.349 2.064 1.00 94.88 87 ARG A O 1
ATOM 690 N N . ARG A 1 88 ? 13.698 -5.749 2.605 1.00 95.62 88 ARG A N 1
ATOM 691 C CA . ARG A 1 88 ? 14.127 -6.821 1.687 1.00 95.62 88 ARG A CA 1
ATOM 692 C C . ARG A 1 88 ? 14.046 -6.378 0.230 1.00 95.62 88 ARG A C 1
ATOM 694 O O . ARG A 1 88 ? 14.963 -6.644 -0.536 1.00 95.62 88 ARG A O 1
ATOM 701 N N . SER A 1 89 ? 12.984 -5.671 -0.135 1.00 92.94 89 SER A N 1
ATOM 702 C CA . SER A 1 89 ? 12.839 -5.136 -1.486 1.00 92.94 89 SER A CA 1
ATOM 703 C C . SER A 1 89 ? 13.882 -4.067 -1.804 1.00 92.94 89 SER A C 1
ATOM 705 O O . SER A 1 89 ? 14.434 -4.090 -2.898 1.00 92.94 89 SER A O 1
ATOM 707 N N . LEU A 1 90 ? 14.222 -3.196 -0.847 1.00 94.62 90 LEU A N 1
ATOM 708 C CA . LEU A 1 90 ? 15.320 -2.239 -1.014 1.00 94.62 90 LEU A CA 1
ATOM 709 C C . LEU A 1 90 ? 16.665 -2.921 -1.272 1.00 94.62 90 LEU A C 1
ATOM 711 O O . LEU A 1 90 ? 17.412 -2.457 -2.125 1.00 94.62 90 LEU A O 1
ATOM 715 N N . ILE A 1 91 ? 16.960 -4.026 -0.579 1.00 95.69 91 ILE A N 1
ATOM 716 C CA . ILE A 1 91 ? 18.187 -4.803 -0.819 1.00 95.69 91 ILE A CA 1
ATOM 717 C C . ILE A 1 91 ? 18.224 -5.318 -2.264 1.00 95.69 91 ILE A C 1
ATOM 719 O O . ILE A 1 91 ? 19.250 -5.197 -2.926 1.00 95.69 91 ILE A O 1
ATOM 723 N N . GLY A 1 92 ? 17.106 -5.843 -2.774 1.00 94.94 92 GLY A N 1
ATOM 724 C CA . GLY A 1 92 ? 17.016 -6.309 -4.161 1.00 94.94 92 GLY A CA 1
ATOM 725 C C . GLY A 1 92 ? 17.232 -5.188 -5.181 1.00 94.94 92 GLY A C 1
ATOM 726 O O . GLY A 1 92 ? 18.014 -5.348 -6.112 1.00 94.94 92 GLY A O 1
ATOM 727 N N . VAL A 1 93 ? 16.598 -4.029 -4.976 1.00 94.56 93 VAL A N 1
ATOM 728 C CA . VAL A 1 93 ? 16.792 -2.853 -5.844 1.00 94.56 93 VAL A CA 1
ATOM 729 C C . VAL A 1 93 ? 18.245 -2.378 -5.806 1.00 94.56 93 VAL A C 1
ATOM 731 O O . VAL A 1 93 ? 18.829 -2.125 -6.855 1.00 94.56 93 VAL A O 1
ATOM 734 N N . ALA A 1 94 ? 18.852 -2.312 -4.619 1.00 96.12 94 ALA A N 1
ATOM 735 C CA . ALA A 1 94 ? 20.253 -1.932 -4.471 1.00 96.12 94 ALA A CA 1
ATOM 736 C C . ALA A 1 94 ? 21.194 -2.900 -5.206 1.00 96.12 94 ALA A C 1
ATOM 738 O O . ALA A 1 94 ? 22.131 -2.447 -5.855 1.00 96.12 94 ALA A O 1
ATOM 739 N N . ALA A 1 95 ? 20.922 -4.209 -5.162 1.00 96.31 95 ALA A N 1
ATOM 740 C CA . ALA A 1 95 ? 21.701 -5.208 -5.891 1.00 96.31 95 ALA A CA 1
ATOM 741 C C . ALA A 1 95 ? 21.603 -5.033 -7.417 1.00 96.31 95 ALA A C 1
ATOM 743 O O . ALA A 1 95 ? 22.618 -5.130 -8.100 1.00 96.31 95 ALA A O 1
ATOM 744 N N . ILE A 1 96 ? 20.412 -4.725 -7.947 1.00 94.62 96 ILE A N 1
ATOM 745 C CA . ILE A 1 96 ? 20.217 -4.449 -9.382 1.00 94.62 96 ILE A CA 1
ATOM 746 C C . ILE A 1 96 ? 21.016 -3.215 -9.806 1.00 94.62 96 ILE A C 1
ATOM 748 O O . ILE A 1 96 ? 21.726 -3.257 -10.806 1.00 94.62 96 ILE A O 1
ATOM 752 N N . VAL A 1 97 ? 20.923 -2.128 -9.036 1.00 95.06 97 VAL A N 1
ATOM 753 C CA . VAL A 1 97 ? 21.654 -0.886 -9.327 1.00 95.06 97 VAL A CA 1
ATOM 754 C C . VAL A 1 97 ? 23.162 -1.116 -9.253 1.00 95.06 97 VAL A C 1
ATOM 756 O O . VAL A 1 97 ? 23.881 -0.693 -10.150 1.00 95.06 97 VAL A O 1
ATOM 759 N N . ALA A 1 98 ? 23.643 -1.818 -8.224 1.00 94.25 98 ALA A N 1
ATOM 760 C CA . ALA A 1 98 ? 25.057 -2.152 -8.093 1.00 94.25 98 ALA A CA 1
ATOM 761 C C . ALA A 1 98 ? 25.553 -2.998 -9.274 1.00 94.25 98 ALA A C 1
ATOM 763 O O . ALA A 1 98 ? 26.589 -2.681 -9.847 1.00 94.25 98 ALA A O 1
ATOM 764 N N . GLY A 1 99 ? 24.790 -4.019 -9.679 1.00 91.94 99 GLY A N 1
ATOM 765 C CA . GLY A 1 99 ? 25.099 -4.822 -10.861 1.00 91.94 99 GLY A CA 1
ATOM 766 C C . GLY A 1 99 ? 25.189 -3.973 -12.129 1.00 91.94 99 GLY A C 1
ATOM 767 O O . GLY A 1 99 ? 26.180 -4.060 -12.839 1.00 91.94 99 GLY A O 1
ATOM 768 N N . ALA A 1 100 ? 24.213 -3.091 -12.366 1.00 91.44 100 ALA A N 1
ATOM 769 C CA . ALA A 1 100 ? 24.210 -2.205 -13.529 1.00 91.44 100 ALA A CA 1
ATOM 770 C C . ALA A 1 100 ? 25.425 -1.262 -13.563 1.00 91.44 100 ALA A C 1
ATOM 772 O O . ALA A 1 100 ? 26.043 -1.108 -14.609 1.00 91.44 100 ALA A O 1
ATOM 773 N N . VAL A 1 101 ? 25.800 -0.679 -12.419 1.00 90.81 101 VAL A N 1
ATOM 774 C CA . VAL A 1 101 ? 26.983 0.193 -12.315 1.00 90.81 101 VAL A CA 1
ATOM 775 C C . VAL A 1 101 ? 28.280 -0.588 -12.541 1.00 90.81 101 VAL A C 1
ATOM 777 O O . VAL A 1 101 ? 29.191 -0.081 -13.181 1.00 90.81 101 VAL A O 1
ATOM 780 N N . MET A 1 102 ? 28.379 -1.821 -12.039 1.00 86.00 102 MET A N 1
ATOM 781 C CA . MET A 1 102 ? 29.569 -2.658 -12.235 1.00 86.00 102 MET A CA 1
ATOM 782 C C . MET A 1 102 ? 29.695 -3.179 -13.675 1.00 86.00 102 MET A C 1
ATOM 784 O O . MET A 1 102 ? 30.811 -3.359 -14.159 1.00 86.00 102 MET A O 1
ATOM 788 N N . SER A 1 103 ? 28.578 -3.403 -14.371 1.00 76.75 103 SER A N 1
ATOM 789 C CA . SER A 1 103 ? 28.561 -3.840 -15.774 1.00 76.75 103 SER A CA 1
ATOM 790 C C . SER A 1 103 ? 28.947 -2.747 -16.778 1.00 76.75 103 SER A C 1
ATOM 792 O O . SER A 1 103 ? 29.300 -3.080 -17.901 1.00 76.75 103 SER A O 1
ATOM 794 N N . ASP A 1 104 ? 28.907 -1.473 -16.385 1.00 65.56 104 ASP A N 1
ATOM 795 C CA . ASP A 1 104 ? 29.298 -0.323 -17.222 1.00 65.56 104 ASP A CA 1
ATOM 796 C C . ASP A 1 104 ? 30.816 -0.033 -17.159 1.00 65.56 104 ASP A C 1
ATOM 798 O O . ASP A 1 104 ? 31.310 0.929 -17.739 1.00 65.56 104 ASP A O 1
ATOM 802 N N . SER A 1 105 ? 31.578 -0.859 -16.429 1.00 61.84 105 SER A N 1
ATOM 803 C CA . SER A 1 105 ? 33.046 -0.817 -16.426 1.00 61.84 105 SER A CA 1
ATOM 804 C C . SER A 1 105 ? 33.571 -1.387 -17.751 1.00 61.84 105 SER A C 1
ATOM 806 O O . SER A 1 105 ? 33.142 -2.477 -18.131 1.00 61.84 105 SER A O 1
ATOM 808 N N . ASP A 1 106 ? 34.521 -0.709 -18.404 1.00 58.44 106 ASP A N 1
ATOM 809 C CA . ASP A 1 106 ? 35.095 -0.997 -19.744 1.00 58.44 106 ASP A CA 1
ATOM 810 C C . ASP A 1 106 ? 35.610 -2.442 -20.003 1.00 58.44 106 ASP A C 1
ATOM 812 O O . ASP A 1 106 ? 35.973 -2.774 -21.129 1.00 58.44 106 ASP A O 1
ATOM 816 N N . ASP A 1 107 ? 35.612 -3.331 -19.005 1.00 58.16 107 ASP A N 1
ATOM 817 C CA . ASP A 1 107 ? 36.058 -4.731 -19.103 1.00 58.16 107 ASP A CA 1
ATOM 818 C C . ASP A 1 107 ? 34.949 -5.727 -19.529 1.00 58.16 107 ASP A C 1
ATOM 820 O O . ASP A 1 107 ? 35.178 -6.938 -19.552 1.00 58.16 107 ASP A O 1
ATOM 824 N N . ASN A 1 108 ? 33.738 -5.257 -19.856 1.00 56.88 108 ASN A N 1
ATOM 825 C CA . ASN A 1 108 ? 32.563 -6.109 -20.124 1.00 56.88 108 ASN A CA 1
ATOM 826 C C . ASN A 1 108 ? 32.211 -6.283 -21.616 1.00 56.88 108 ASN A C 1
ATOM 828 O O . ASN A 1 108 ? 31.067 -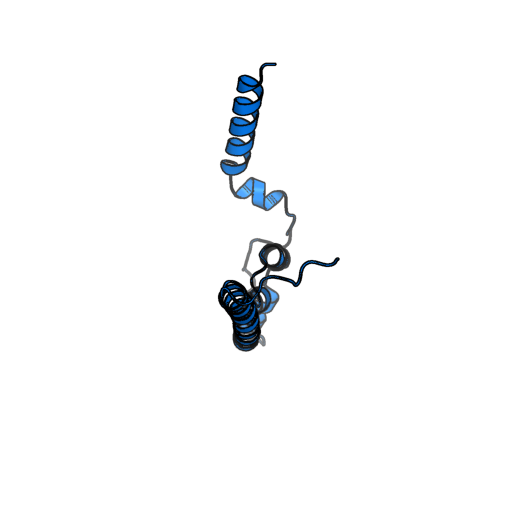6.611 -21.944 1.00 56.88 108 ASN A O 1
ATOM 832 N N . ASP A 1 109 ? 33.161 -6.081 -22.533 1.00 64.94 109 ASP A N 1
ATOM 833 C CA . ASP A 1 109 ? 32.921 -6.353 -23.952 1.00 64.94 109 ASP A CA 1
ATOM 834 C C . ASP A 1 109 ? 32.815 -7.875 -24.151 1.00 64.94 109 ASP A C 1
ATOM 836 O O . ASP A 1 109 ? 33.770 -8.628 -23.934 1.00 64.94 109 ASP A O 1
ATOM 840 N N . PHE A 1 110 ? 31.619 -8.358 -24.503 1.00 68.56 110 PHE A N 1
ATOM 841 C CA . PHE A 1 110 ? 31.414 -9.777 -24.786 1.00 68.56 110 PHE A CA 1
ATOM 842 C C . PHE A 1 110 ? 32.392 -10.203 -25.892 1.00 68.56 110 PHE A C 1
ATOM 844 O O . PHE A 1 110 ? 32.473 -9.514 -26.916 1.00 68.56 110 PHE A O 1
ATOM 851 N N . PRO A 1 111 ? 33.123 -11.326 -25.739 1.00 71.06 111 PRO A N 1
ATOM 852 C CA . PRO A 1 111 ? 33.998 -11.796 -26.799 1.00 71.06 111 PRO A CA 1
ATOM 853 C C . PRO A 1 111 ? 33.149 -12.007 -28.049 1.00 71.06 111 PRO A C 1
ATOM 855 O O . PRO A 1 111 ? 32.148 -12.729 -28.017 1.00 71.06 111 PRO A O 1
ATOM 858 N N . LYS A 1 112 ? 33.520 -11.331 -29.139 1.00 66.62 112 LYS A N 1
ATOM 859 C CA . LYS A 1 112 ? 32.858 -11.522 -30.427 1.00 66.62 112 LYS A CA 1
ATOM 860 C C . LYS A 1 112 ? 33.002 -12.991 -30.799 1.00 66.62 112 LYS A C 1
ATOM 862 O O . LYS A 1 112 ? 34.111 -13.503 -30.901 1.00 66.62 112 LYS A O 1
ATOM 867 N N . SER A 1 113 ? 31.865 -13.657 -30.934 1.00 72.81 113 SER A N 1
ATOM 868 C CA . SER A 1 113 ? 31.767 -14.973 -31.548 1.00 72.81 113 SER A CA 1
ATOM 869 C C . SER A 1 113 ? 32.270 -14.894 -32.992 1.00 72.81 113 SER A C 1
ATOM 871 O O . SER A 1 113 ? 31.838 -13.987 -33.710 1.00 72.81 113 SER A O 1
ATOM 873 N N . ASP A 1 114 ? 33.166 -15.818 -33.355 1.00 62.34 114 ASP A N 1
ATOM 874 C CA . ASP A 1 114 ? 33.701 -16.026 -34.713 1.00 62.34 114 ASP A CA 1
ATOM 875 C C . ASP A 1 114 ? 32.603 -16.192 -35.778 1.00 62.34 114 ASP A C 1
ATOM 877 O O . ASP A 1 114 ? 31.562 -16.831 -35.479 1.00 62.34 114 ASP A O 1
#

Foldseek 3Di:
DDPVVVVVVVVVVVVCVVPPDVVVVVVVPDPVVDDDPPDDDPPPDDPLRVVLVSQDVVVLVVQVVPPQQLSSCVSNVNVVNSVVRNVVVVVVVVVVVVVVVVCPPPPNDDPDDD

Radius of gyration: 24.4 Å; chains: 1; bounding box: 58×33×64 Å

Secondary structure (DSSP, 8-state):
--HHHHHHHHHHHHHHHHHS-HHHHHHTS--TT-S---SPPPTT--HHHHHHHT--HHHHHHHHHS--TTHHHHHTT-HHHHHHHHHHHHHHHHHHHHHHHHHTSTT--PPPP-

Organism: NCBI:txid408172